Protein AF-0000000080770225 (afdb_homodimer)

Radius of gyration: 16.8 Å; Cα contacts (8 Å, |Δi|>4): 212; chains: 2; bounding box: 32×43×58 Å

Solvent-accessible surface area (backbone atoms only — not comparable to full-atom values): 9436 Å² total; per-residue (Å²): 128,84,80,73,72,69,80,71,50,54,44,45,30,29,9,49,31,45,47,52,52,34,52,76,68,71,45,51,62,57,58,46,13,57,65,39,72,47,51,43,68,56,47,53,36,34,45,67,42,72,46,79,50,30,36,61,57,48,38,35,47,21,58,53,71,70,48,62,54,27,53,31,46,31,66,68,70,63,30,73,58,56,56,58,72,76,98,128,84,79,72,71,70,78,72,50,55,44,46,31,29,9,50,32,46,48,51,52,36,53,74,69,72,45,52,63,57,57,46,12,56,65,39,72,48,50,44,68,57,46,52,36,34,45,67,43,72,46,77,51,31,38,60,57,49,39,35,48,20,58,52,70,69,49,60,54,28,53,30,47,31,65,68,69,64,31,72,59,56,53,59,70,74,98

Organism: Chromobacterium violaceum (strain ATCC 12472 / DSM 30191 / JCM 1249 / CCUG 213 / NBRC 12614 / NCIMB 9131 / NCTC 9757 / MK) (NCBI:txid243365)

pLDDT: mean 89.64, std 18.12, range [36.72, 98.94]

Foldseek 3Di:
DPPPVPDDDLQQLLLCLLVVLCVVLPHDLCQLQVQLVHDSVVNNCSNVSNDPDDPSSLVSSCVSSVHDSVLSRDNVNVVVVVVVVVD/DPPPVPDDDLQQLLLCLLVVLCVVLPHDLCQLQVQLVHDSVVNNCSNVSNDPDDPSSLVSSCVSSVHDSVLSRDNVNVVVVVVVVVD

Nearest PDB structures (foldseek):
  1y7y-assembly1_B  TM=9.765E-01  e=2.530E-05  Aeromonas hydrophila
  2b5a-assembly1_A  TM=9.198E-01  e=2.042E-05  [Bacillus] caldolyticus
  3vk0-assembly2_B  TM=8.953E-01  e=2.817E-05  Neisseria meningitidis MC58
  3f52-assembly1_A  TM=9.511E-01  e=2.278E-04  Corynebacterium glutamicum
  5woq-assembly2_C  TM=8.512E-01  e=1.406E-04  Mycolicibacterium smegmatis MC2 155

Secondary structure (DSSP, 8-state):
------PPPHHHHHHHHHHHHHHHTT--HHHHHHHHT--HHHHHHHHTT-S--BHHHHHHHHHHHT--HHHHT-TTTSTHHHHHHH-/------PPPHHHHHHHHHHHHHHHTT--HHHHHHHHT--HHHHHHHHTT-S--BHHHHHHHHHHHT--HHHHT-TTTSTHHHHHHH-

Sequence (174 aa):
MENTTKPLTARAVFARNLRIARRLHDVSQEALALQAGMSRTYVSEIERGERNVSIDNMGALADALGVALRDLVDPEMFGGLLDKANKMENTTKPLTARAVFARNLRIARRLHDVSQEALALQAGMSRTYVSEIERGERNVSIDNMGALADALGVALRDLVDPEMFGGLLDKANK

Structure (mmCIF, N/CA/C/O backbone):
data_AF-0000000080770225-model_v1
#
loop_
_entity.id
_entity.type
_entity.pdbx_description
1 polymer 'Probable transcriptional regulator'
#
loop_
_atom_site.group_PDB
_atom_site.id
_atom_site.type_symbol
_atom_site.label_atom_id
_atom_site.label_alt_id
_atom_site.label_comp_id
_atom_site.label_asym_id
_atom_site.label_entity_id
_atom_site.label_seq_id
_atom_site.pdbx_PDB_ins_code
_atom_site.Cartn_x
_atom_site.Cartn_y
_atom_site.Cartn_z
_atom_site.occupancy
_atom_site.B_iso_or_equiv
_atom_site.auth_seq_id
_atom_site.auth_comp_id
_atom_site.auth_asym_id
_atom_site.auth_atom_id
_atom_site.pdbx_PDB_model_num
ATOM 1 N N . MET A 1 1 ? 19.516 6.816 -27.297 1 36.72 1 MET A N 1
ATOM 2 C CA . MET A 1 1 ? 18.156 6.898 -26.781 1 36.72 1 MET A CA 1
ATOM 3 C C . MET A 1 1 ? 18.156 6.844 -25.25 1 36.72 1 MET A C 1
ATOM 5 O O . MET A 1 1 ? 18.766 5.949 -24.656 1 36.72 1 MET A O 1
ATOM 9 N N . GLU A 1 2 ? 18.312 7.871 -24.531 1 39.94 2 GLU A N 1
ATOM 10 C CA . GLU A 1 2 ? 18.453 8 -23.078 1 39.94 2 GLU A CA 1
ATOM 11 C C . GLU A 1 2 ? 17.469 7.094 -22.359 1 39.94 2 GLU A C 1
ATOM 13 O O . GLU A 1 2 ? 16.266 7.129 -22.625 1 39.94 2 GLU A O 1
ATOM 18 N N . ASN A 1 3 ? 17.562 5.895 -22.141 1 43.25 3 ASN A N 1
ATOM 19 C CA . ASN A 1 3 ? 16.781 4.887 -21.422 1 43.25 3 ASN A CA 1
ATOM 20 C C . ASN A 1 3 ? 16.188 5.449 -20.141 1 43.25 3 ASN A C 1
ATOM 22 O O . ASN A 1 3 ? 16.797 5.348 -19.078 1 43.25 3 ASN A O 1
ATOM 26 N N . THR A 1 4 ? 15.641 6.688 -20.047 1 52.09 4 THR A N 1
ATOM 27 C CA . THR A 1 4 ? 15 7.336 -18.906 1 52.09 4 THR A CA 1
ATOM 28 C C . THR A 1 4 ? 13.945 6.426 -18.281 1 52.09 4 THR A C 1
ATOM 30 O O . THR A 1 4 ? 12.82 6.344 -18.781 1 52.09 4 THR A O 1
ATOM 33 N N . THR A 1 5 ? 14.266 5.379 -17.922 1 58.06 5 THR A N 1
ATOM 34 C CA . THR A 1 5 ? 13.32 4.43 -17.344 1 58.06 5 THR A CA 1
ATOM 35 C C . THR A 1 5 ? 12.398 5.117 -16.344 1 58.06 5 THR A C 1
ATOM 37 O O . THR A 1 5 ? 12.867 5.73 -15.375 1 58.06 5 THR A O 1
ATOM 40 N N . LYS A 1 6 ? 11.336 5.668 -16.781 1 67.44 6 LYS A N 1
ATOM 41 C CA . LYS A 1 6 ? 10.328 6.262 -15.906 1 67.44 6 LYS A CA 1
ATOM 42 C C . LYS A 1 6 ? 10.102 5.406 -14.664 1 67.44 6 LYS A C 1
ATOM 44 O O . LYS A 1 6 ? 9.922 4.188 -14.766 1 67.44 6 LYS A O 1
ATOM 49 N N . PRO A 1 7 ? 10.328 6.082 -13.578 1 77.88 7 PRO A N 1
ATOM 50 C CA . PRO A 1 7 ? 10.133 5.301 -12.359 1 77.88 7 PRO A CA 1
ATOM 51 C C . PRO A 1 7 ? 8.781 4.582 -12.328 1 77.88 7 PRO A C 1
ATOM 53 O O . PRO A 1 7 ? 7.789 5.113 -12.828 1 77.88 7 PRO A O 1
ATOM 56 N N . LEU A 1 8 ? 8.812 3.447 -12.008 1 90.06 8 LEU A N 1
ATOM 57 C CA . LEU A 1 8 ? 7.586 2.664 -11.875 1 90.06 8 LEU A CA 1
ATOM 58 C C . LEU A 1 8 ? 6.637 3.307 -10.875 1 90.06 8 LEU A C 1
ATOM 60 O O . LEU A 1 8 ? 7.07 3.807 -9.828 1 90.06 8 LEU A O 1
ATOM 64 N N . THR A 1 9 ? 5.355 3.295 -11.25 1 96.81 9 THR A N 1
ATOM 65 C CA . THR A 1 9 ? 4.34 3.727 -10.297 1 96.81 9 THR A CA 1
ATOM 66 C C . THR A 1 9 ? 4.246 2.754 -9.125 1 96.81 9 THR A C 1
ATOM 68 O O . THR A 1 9 ? 4.746 1.631 -9.203 1 96.81 9 THR A O 1
ATOM 71 N N . ALA A 1 10 ? 3.643 3.178 -8.078 1 98.38 10 ALA A N 1
ATOM 72 C CA . ALA A 1 10 ? 3.426 2.309 -6.922 1 98.38 10 ALA A CA 1
ATOM 73 C C . ALA A 1 10 ? 2.66 1.051 -7.32 1 98.38 10 ALA A C 1
ATOM 75 O O . ALA A 1 10 ? 2.984 -0.05 -6.871 1 98.38 10 ALA A O 1
ATOM 76 N N . ARG A 1 11 ? 1.678 1.275 -8.164 1 98.56 11 ARG A N 1
ATOM 77 C CA . ARG A 1 11 ? 0.865 0.166 -8.656 1 98.56 11 ARG A CA 1
ATOM 78 C C . ARG A 1 11 ? 1.715 -0.836 -9.43 1 98.56 11 ARG A C 1
ATOM 80 O O . ARG A 1 11 ? 1.595 -2.047 -9.227 1 98.56 11 ARG A O 1
ATOM 87 N N . ALA A 1 12 ? 2.539 -0.371 -10.273 1 97.69 12 ALA A N 1
ATOM 88 C CA . ALA A 1 12 ? 3.41 -1.233 -11.062 1 97.69 12 ALA A CA 1
ATOM 89 C C . ALA A 1 12 ? 4.418 -1.958 -10.18 1 97.69 12 ALA A C 1
ATOM 91 O O . ALA A 1 12 ? 4.727 -3.131 -10.406 1 97.69 12 ALA A O 1
ATOM 92 N N . VAL A 1 13 ? 4.973 -1.257 -9.227 1 97.81 13 VAL A N 1
ATOM 93 C CA . VAL A 1 13 ? 5.922 -1.854 -8.289 1 97.81 13 VAL A CA 1
ATOM 94 C C . VAL A 1 13 ? 5.246 -2.988 -7.52 1 97.81 13 VAL A C 1
ATOM 96 O O . VAL A 1 13 ? 5.805 -4.082 -7.402 1 97.81 13 VAL A O 1
ATOM 99 N N . PHE A 1 14 ? 4.051 -2.764 -7.012 1 98.62 14 PHE A N 1
ATOM 100 C CA . PHE A 1 14 ? 3.336 -3.791 -6.266 1 98.62 14 PHE A CA 1
ATOM 101 C C . PHE A 1 14 ? 3.051 -5 -7.148 1 98.62 14 PHE A C 1
ATOM 103 O O . PHE A 1 14 ? 3.26 -6.145 -6.73 1 98.62 14 PHE A O 1
ATOM 110 N N . ALA A 1 15 ? 2.574 -4.734 -8.312 1 98.62 15 ALA A N 1
ATOM 111 C CA . ALA A 1 15 ? 2.262 -5.809 -9.258 1 98.62 15 ALA A CA 1
ATOM 112 C C . ALA A 1 15 ? 3.486 -6.676 -9.523 1 98.62 15 ALA A C 1
ATOM 114 O O . ALA A 1 15 ? 3.43 -7.902 -9.375 1 98.62 15 ALA A O 1
ATOM 115 N N . ARG A 1 16 ? 4.52 -6.043 -9.875 1 97.44 16 ARG A N 1
ATOM 116 C CA . ARG A 1 16 ? 5.766 -6.738 -10.18 1 97.44 16 ARG A CA 1
ATOM 117 C C . ARG A 1 16 ? 6.258 -7.531 -8.969 1 97.44 16 ARG A C 1
ATOM 119 O O . ARG A 1 16 ? 6.578 -8.719 -9.094 1 97.44 16 ARG A O 1
ATOM 126 N N . ASN A 1 17 ? 6.32 -6.883 -7.848 1 98.25 17 ASN A N 1
ATOM 127 C CA . ASN A 1 17 ? 6.879 -7.512 -6.652 1 98.25 17 ASN A CA 1
ATOM 128 C C . ASN A 1 17 ? 6 -8.656 -6.16 1 98.25 17 ASN A C 1
ATOM 130 O O . ASN A 1 17 ? 6.508 -9.664 -5.668 1 98.25 17 ASN A O 1
ATOM 134 N N . LEU A 1 18 ? 4.711 -8.469 -6.207 1 98.62 18 LEU A N 1
ATOM 135 C CA . LEU A 1 18 ? 3.809 -9.547 -5.824 1 98.62 18 LEU A CA 1
ATOM 136 C C . LEU A 1 18 ? 4.055 -10.789 -6.672 1 98.62 18 LEU A C 1
ATOM 138 O O . LEU A 1 18 ? 4.145 -11.898 -6.145 1 98.62 18 LEU A O 1
ATOM 142 N N . ARG A 1 19 ? 4.125 -10.562 -7.953 1 98.38 19 ARG A N 1
ATOM 143 C CA . ARG A 1 19 ? 4.375 -11.672 -8.867 1 98.38 19 ARG A CA 1
ATOM 144 C C . ARG A 1 19 ? 5.695 -12.367 -8.547 1 98.38 19 ARG A C 1
ATOM 146 O O . ARG A 1 19 ? 5.75 -13.594 -8.469 1 98.38 19 ARG A O 1
ATOM 153 N N . ILE A 1 20 ? 6.742 -11.602 -8.398 1 97.94 20 ILE A N 1
ATOM 154 C CA . ILE A 1 20 ? 8.062 -12.141 -8.117 1 97.94 20 ILE A CA 1
ATOM 155 C C . ILE A 1 20 ? 8.039 -12.898 -6.789 1 97.94 20 ILE A C 1
ATOM 157 O O . ILE A 1 20 ? 8.523 -14.031 -6.707 1 97.94 20 ILE A O 1
ATOM 161 N N . ALA A 1 21 ? 7.488 -12.297 -5.758 1 97.94 21 ALA A N 1
ATOM 162 C CA . ALA A 1 21 ? 7.41 -12.922 -4.438 1 97.94 21 ALA A CA 1
ATOM 163 C C . ALA A 1 21 ? 6.629 -14.227 -4.5 1 97.94 21 ALA A C 1
ATOM 165 O O . ALA A 1 21 ? 7.039 -15.234 -3.91 1 97.94 21 ALA A O 1
ATOM 166 N N . ARG A 1 22 ? 5.508 -14.133 -5.125 1 98.44 22 ARG A N 1
ATOM 167 C CA . ARG A 1 22 ? 4.691 -15.336 -5.258 1 98.44 22 ARG A CA 1
ATOM 168 C C . ARG A 1 22 ? 5.492 -16.469 -5.887 1 98.44 22 ARG A C 1
ATOM 170 O O . ARG A 1 22 ? 5.477 -17.594 -5.387 1 98.44 22 ARG A O 1
ATOM 177 N N . ARG A 1 23 ? 6.148 -16.188 -6.957 1 98 23 ARG A N 1
ATOM 178 C CA . ARG A 1 23 ? 6.934 -17.188 -7.672 1 98 23 ARG A CA 1
ATOM 179 C C . ARG A 1 23 ? 8.102 -17.688 -6.82 1 98 23 ARG A C 1
ATOM 181 O O . ARG A 1 23 ? 8.398 -18.875 -6.809 1 98 23 ARG A O 1
ATOM 188 N N . LEU A 1 24 ? 8.766 -16.812 -6.125 1 96.25 24 LEU A N 1
ATOM 189 C CA . LEU A 1 24 ? 9.883 -17.172 -5.262 1 96.25 24 LEU A CA 1
ATOM 190 C C . LEU A 1 24 ? 9.438 -18.156 -4.176 1 96.25 24 LEU A C 1
ATOM 192 O O . LEU A 1 24 ? 10.219 -19 -3.738 1 96.25 24 LEU A O 1
ATOM 196 N N . HIS A 1 25 ? 8.203 -18.047 -3.779 1 96.88 25 HIS A N 1
ATOM 197 C CA . HIS A 1 25 ? 7.672 -18.922 -2.729 1 96.88 25 HIS A CA 1
ATOM 198 C C . HIS A 1 25 ? 6.973 -20.141 -3.318 1 96.88 25 HIS A C 1
ATOM 200 O O . HIS A 1 25 ? 6.328 -20.891 -2.594 1 96.88 25 HIS A O 1
ATOM 206 N N . ASP A 1 26 ? 6.996 -20.234 -4.641 1 97.88 26 ASP A N 1
ATOM 207 C CA . ASP A 1 26 ? 6.441 -21.359 -5.371 1 97.88 26 ASP A CA 1
ATOM 208 C C . ASP A 1 26 ? 4.938 -21.484 -5.137 1 97.88 26 ASP A C 1
ATOM 210 O O . ASP A 1 26 ? 4.43 -22.578 -4.871 1 97.88 26 ASP A O 1
ATOM 214 N N . VAL A 1 27 ? 4.309 -20.422 -5.137 1 98.44 27 VAL A N 1
ATOM 215 C CA . VAL A 1 27 ? 2.861 -20.359 -4.961 1 98.44 27 VAL A CA 1
ATOM 216 C C . VAL A 1 27 ? 2.195 -20.031 -6.297 1 98.44 27 VAL A C 1
ATOM 218 O O . VAL A 1 27 ? 2.666 -19.156 -7.035 1 98.44 27 VAL A O 1
ATOM 221 N N . SER A 1 28 ? 1.165 -20.781 -6.652 1 98.75 28 SER A N 1
ATOM 222 C CA . SER A 1 28 ? 0.407 -20.469 -7.859 1 98.75 28 SER A CA 1
ATOM 223 C C . SER A 1 28 ? -0.526 -19.281 -7.629 1 98.75 28 SER A C 1
ATOM 225 O O . SER A 1 28 ? -0.802 -18.922 -6.484 1 98.75 28 SER A O 1
ATOM 227 N N . GLN A 1 29 ? -0.929 -18.672 -8.688 1 98.62 29 GLN A N 1
ATOM 228 C CA . GLN A 1 29 ? -1.929 -17.625 -8.57 1 98.62 29 GLN A CA 1
ATOM 229 C C . GLN A 1 29 ? -3.191 -18.141 -7.883 1 98.62 29 GLN A C 1
ATOM 231 O O . GLN A 1 29 ? -3.799 -17.422 -7.078 1 98.62 29 GLN A O 1
ATOM 236 N N . GLU A 1 30 ? -3.559 -19.375 -8.211 1 98.69 30 GLU A N 1
ATOM 237 C CA . GLU A 1 30 ? -4.746 -20 -7.637 1 98.69 30 GLU A CA 1
ATOM 238 C C . GLU A 1 30 ? -4.594 -20.188 -6.129 1 98.69 30 GLU A C 1
ATOM 240 O O . GLU A 1 30 ? -5.504 -19.859 -5.363 1 98.69 30 GLU A O 1
ATOM 245 N N . ALA A 1 31 ? -3.49 -20.734 -5.742 1 98.81 31 ALA A N 1
ATOM 246 C CA . ALA A 1 31 ? -3.236 -20.953 -4.32 1 98.81 31 ALA A CA 1
ATOM 247 C C . ALA A 1 31 ? -3.219 -19.641 -3.551 1 98.81 31 ALA A C 1
ATOM 249 O O . ALA A 1 31 ? -3.785 -19.547 -2.459 1 98.81 31 ALA A O 1
ATOM 250 N N . LEU A 1 32 ? -2.586 -18.625 -4.086 1 98.81 32 LEU A N 1
ATOM 251 C CA . LEU A 1 32 ? -2.547 -17.312 -3.451 1 98.81 32 LEU A CA 1
ATOM 252 C C . LEU A 1 32 ? -3.949 -16.734 -3.314 1 98.81 32 LEU A C 1
ATOM 254 O O . LEU A 1 32 ? -4.305 -16.188 -2.264 1 98.81 32 LEU A O 1
ATOM 258 N N . ALA A 1 33 ? -4.668 -16.797 -4.395 1 98.88 33 ALA A N 1
ATOM 259 C CA . ALA A 1 33 ? -6.035 -16.266 -4.414 1 98.88 33 ALA A CA 1
ATOM 260 C C . ALA A 1 33 ? -6.887 -16.922 -3.334 1 98.88 33 ALA A C 1
ATOM 262 O O . ALA A 1 33 ? -7.594 -16.234 -2.59 1 98.88 33 ALA A O 1
ATOM 263 N N . LEU A 1 34 ? -6.812 -18.188 -3.256 1 98.69 34 LEU A N 1
ATOM 264 C CA . LEU A 1 34 ? -7.566 -18.938 -2.262 1 98.69 34 LEU A CA 1
ATOM 265 C C . LEU A 1 34 ? -7.184 -18.516 -0.848 1 98.69 34 LEU A C 1
ATOM 267 O O . LEU A 1 34 ? -8.055 -18.234 -0.021 1 98.69 34 LEU A O 1
ATOM 271 N N . GLN A 1 35 ? -5.91 -18.453 -0.551 1 98.5 35 GLN A N 1
ATOM 272 C CA . GLN A 1 35 ? -5.426 -18.094 0.777 1 98.5 35 GLN A CA 1
ATOM 273 C C . GLN A 1 35 ? -5.797 -16.656 1.132 1 98.5 35 GLN A C 1
ATOM 275 O O . GLN A 1 35 ? -6.051 -16.344 2.297 1 98.5 35 GLN A O 1
ATOM 280 N N . ALA A 1 36 ? -5.859 -15.828 0.142 1 98.69 36 ALA A N 1
ATOM 281 C CA . ALA A 1 36 ? -6.152 -14.414 0.362 1 98.69 36 ALA A CA 1
ATOM 282 C C . ALA A 1 36 ? -7.656 -14.148 0.327 1 98.69 36 ALA A C 1
ATOM 284 O O . ALA A 1 36 ? -8.102 -13.031 0.571 1 98.69 36 ALA A O 1
ATOM 285 N N . GLY A 1 37 ? -8.43 -15.117 -0.015 1 98.62 37 GLY A N 1
ATOM 286 C CA . GLY A 1 37 ? -9.867 -14.945 -0.121 1 98.62 37 GLY A CA 1
ATOM 287 C C . GLY A 1 37 ? -10.289 -14.164 -1.352 1 98.62 37 GLY A C 1
ATOM 288 O O . GLY A 1 37 ? -11.203 -13.344 -1.289 1 98.62 37 GLY A O 1
ATOM 289 N N . MET A 1 38 ? -9.641 -14.383 -2.393 1 98.75 38 MET A N 1
ATOM 290 C CA . MET A 1 38 ? -9.883 -13.656 -3.639 1 98.75 38 MET A CA 1
ATOM 291 C C . MET A 1 38 ? -10.047 -14.625 -4.805 1 98.75 38 MET A C 1
ATOM 293 O O . MET A 1 38 ? -9.773 -15.82 -4.676 1 98.75 38 MET A O 1
ATOM 297 N N . SER A 1 39 ? -10.492 -14.078 -5.918 1 98.75 39 SER A N 1
ATOM 298 C CA . SER A 1 39 ? -10.523 -14.883 -7.137 1 98.75 39 SER A CA 1
ATOM 299 C C . SER A 1 39 ? -9.164 -14.891 -7.824 1 98.75 39 SER A C 1
ATOM 301 O O . SER A 1 39 ? -8.398 -13.93 -7.719 1 98.75 39 SER A O 1
ATOM 303 N N . ARG A 1 40 ? -8.906 -15.992 -8.508 1 98.56 40 ARG A N 1
ATOM 304 C CA . ARG A 1 40 ? -7.676 -16.094 -9.297 1 98.56 40 ARG A CA 1
ATOM 305 C C . ARG A 1 40 ? -7.613 -14.984 -10.352 1 98.56 40 ARG A C 1
ATOM 307 O O . ARG A 1 40 ? -6.547 -14.438 -10.617 1 98.56 40 ARG A O 1
ATOM 314 N N . THR A 1 41 ? -8.719 -14.695 -10.945 1 98.75 41 THR A N 1
ATOM 315 C CA . THR A 1 41 ? -8.789 -13.641 -11.945 1 98.75 41 THR A CA 1
ATOM 316 C C . THR A 1 41 ? -8.367 -12.297 -11.344 1 98.75 41 THR A C 1
ATOM 318 O O . THR A 1 41 ? -7.629 -11.539 -11.977 1 98.75 41 THR A O 1
ATOM 321 N N . TYR A 1 42 ? -8.812 -12 -10.195 1 98.69 42 TYR A N 1
ATOM 322 C CA . TYR A 1 42 ? -8.469 -10.758 -9.516 1 98.69 42 TYR A CA 1
ATOM 323 C C . TYR A 1 42 ? -6.977 -10.68 -9.234 1 98.69 42 TYR A C 1
ATOM 325 O O . TYR A 1 42 ? -6.34 -9.656 -9.492 1 98.69 42 TYR A O 1
ATOM 333 N N . VAL A 1 43 ? -6.41 -11.734 -8.727 1 98.88 43 VAL A N 1
ATOM 334 C CA . VAL A 1 43 ? -4.984 -11.781 -8.43 1 98.88 43 VAL A CA 1
ATOM 335 C C . VAL A 1 43 ? -4.18 -11.578 -9.711 1 98.88 43 VAL A C 1
ATOM 337 O O . VAL A 1 43 ? -3.197 -10.836 -9.719 1 98.88 43 VAL A O 1
ATOM 340 N N . SER A 1 44 ? -4.551 -12.234 -10.734 1 98.75 44 SER A N 1
ATOM 341 C CA . SER A 1 44 ? -3.887 -12.086 -12.023 1 98.75 44 SER A CA 1
ATOM 342 C C . SER A 1 44 ? -3.916 -10.633 -12.5 1 98.75 44 SER A C 1
ATOM 344 O O . SER A 1 44 ? -2.914 -10.117 -12.992 1 98.75 44 SER A O 1
ATOM 346 N N . GLU A 1 45 ? -5.047 -10.016 -12.375 1 98.88 45 GLU A N 1
ATOM 347 C CA . GLU A 1 45 ? -5.176 -8.617 -12.773 1 98.88 45 GLU A CA 1
ATOM 348 C C . GLU A 1 45 ? -4.297 -7.711 -11.914 1 98.88 45 GLU A C 1
ATOM 350 O O . GLU A 1 45 ? -3.729 -6.734 -12.406 1 98.88 45 GLU A O 1
ATOM 355 N N . ILE A 1 46 ? -4.203 -8.016 -10.656 1 98.81 46 ILE A N 1
ATOM 356 C CA . ILE A 1 46 ? -3.324 -7.266 -9.766 1 98.81 46 ILE A CA 1
ATOM 357 C C . ILE A 1 46 ? -1.876 -7.41 -10.219 1 98.81 46 ILE A C 1
ATOM 359 O O . ILE A 1 46 ? -1.152 -6.422 -10.344 1 98.81 46 ILE A O 1
ATOM 363 N N . GLU A 1 47 ? -1.453 -8.633 -10.555 1 98.69 47 GLU A N 1
ATOM 364 C CA . GLU A 1 47 ? -0.067 -8.914 -10.914 1 98.69 47 GLU A CA 1
ATOM 365 C C . GLU A 1 47 ? 0.288 -8.297 -12.266 1 98.69 47 GLU A C 1
ATOM 367 O O . GLU A 1 47 ? 1.465 -8.188 -12.617 1 98.69 47 GLU A O 1
ATOM 372 N N . ARG A 1 48 ? -0.736 -7.875 -12.969 1 98.12 48 ARG A N 1
ATOM 373 C CA . ARG A 1 48 ? -0.507 -7.219 -14.25 1 98.12 48 ARG A CA 1
ATOM 374 C C . ARG A 1 48 ? -0.619 -5.703 -14.117 1 98.12 48 ARG A C 1
ATOM 376 O O . ARG A 1 48 ? -0.529 -4.98 -15.109 1 98.12 48 ARG A O 1
ATOM 383 N N . GLY A 1 49 ? -0.862 -5.238 -13 1 98.31 49 GLY A N 1
ATOM 384 C CA . GLY A 1 49 ? -0.964 -3.807 -12.766 1 98.31 49 GLY A CA 1
ATOM 385 C C . GLY A 1 49 ? -2.27 -3.213 -13.266 1 98.31 49 GLY A C 1
ATOM 386 O O . GLY A 1 49 ? -2.375 -2 -13.445 1 98.31 49 GLY A O 1
ATOM 387 N N . GLU A 1 50 ? -3.242 -3.967 -13.406 1 98.5 50 GLU A N 1
ATOM 388 C CA . GLU A 1 50 ? -4.492 -3.521 -14.016 1 98.5 50 GLU A CA 1
ATOM 389 C C . GLU A 1 50 ? -5.5 -3.084 -12.961 1 98.5 50 GLU A C 1
ATOM 391 O O . GLU A 1 50 ? -6.496 -2.43 -13.273 1 98.5 50 GLU A O 1
ATOM 396 N N . ARG A 1 51 ? -5.281 -3.383 -11.719 1 98.5 51 ARG A N 1
ATOM 397 C CA . ARG A 1 51 ? -6.203 -3.049 -10.633 1 98.5 51 ARG A CA 1
ATOM 398 C C . ARG A 1 51 ? -5.617 -1.97 -9.734 1 98.5 51 ARG A C 1
ATOM 400 O O . ARG A 1 51 ? -4.43 -2.002 -9.406 1 98.5 51 ARG A O 1
ATOM 407 N N . ASN A 1 52 ? -6.422 -1.052 -9.445 1 98.75 52 ASN A N 1
ATOM 408 C CA . ASN A 1 52 ? -6.133 -0.133 -8.352 1 98.75 52 ASN A CA 1
ATOM 409 C C . ASN A 1 52 ? -6.457 -0.758 -6.996 1 98.75 52 ASN A C 1
ATOM 411 O O . ASN A 1 52 ? -7.484 -0.443 -6.395 1 98.75 52 ASN A O 1
ATOM 415 N N . VAL A 1 53 ? -5.539 -1.586 -6.504 1 98.88 53 VAL A N 1
ATOM 416 C CA . VAL A 1 53 ? -5.77 -2.471 -5.367 1 98.88 53 VAL A CA 1
ATOM 417 C C . VAL A 1 53 ? -5.777 -1.657 -4.074 1 98.88 53 VAL A C 1
ATOM 419 O O . VAL A 1 53 ? -5.016 -0.7 -3.93 1 98.88 53 VAL A O 1
ATOM 422 N N . SER A 1 54 ? -6.582 -2.031 -3.123 1 98.88 54 SER A N 1
ATOM 423 C CA . SER A 1 54 ? -6.715 -1.32 -1.854 1 98.88 54 SER A CA 1
ATOM 424 C C . SER A 1 54 ? -5.727 -1.85 -0.819 1 98.88 54 SER A C 1
ATOM 426 O O . SER A 1 54 ? -5.176 -2.939 -0.981 1 98.88 54 SER A O 1
ATOM 428 N N . ILE A 1 55 ? -5.594 -1.133 0.24 1 98.94 55 ILE A N 1
ATOM 429 C CA . ILE A 1 55 ? -4.641 -1.481 1.286 1 98.94 55 ILE A CA 1
ATOM 430 C C . ILE A 1 55 ? -5.098 -2.75 2.002 1 98.94 55 ILE A C 1
ATOM 432 O O . ILE A 1 55 ? -4.277 -3.568 2.418 1 98.94 55 ILE A O 1
ATOM 436 N N . ASP A 1 56 ? -6.371 -2.977 2.176 1 98.81 56 ASP A N 1
ATOM 437 C CA . ASP A 1 56 ? -6.848 -4.199 2.812 1 98.81 56 ASP A CA 1
ATOM 438 C C . ASP A 1 56 ? -6.496 -5.43 1.976 1 98.81 56 ASP A C 1
ATOM 440 O O . ASP A 1 56 ? -6.027 -6.434 2.51 1 98.81 56 ASP A O 1
ATOM 444 N N . ASN A 1 57 ? -6.711 -5.297 0.71 1 98.88 57 ASN A N 1
ATOM 445 C CA . ASN A 1 57 ? -6.383 -6.41 -0.175 1 98.88 57 ASN A CA 1
ATOM 446 C C . ASN A 1 57 ? -4.875 -6.633 -0.258 1 98.88 57 ASN A C 1
ATOM 448 O O . ASN A 1 57 ? -4.414 -7.777 -0.316 1 98.88 57 ASN A O 1
ATOM 452 N N . MET A 1 58 ? -4.16 -5.578 -0.281 1 98.94 58 MET A N 1
ATOM 453 C CA . MET A 1 58 ? -2.707 -5.719 -0.287 1 98.94 58 MET A CA 1
ATOM 454 C C . MET A 1 58 ? -2.227 -6.453 0.96 1 98.94 58 MET A C 1
ATOM 456 O O . MET A 1 58 ? -1.35 -7.316 0.88 1 98.94 58 MET A O 1
ATOM 460 N N . GLY A 1 59 ? -2.799 -6.066 2.088 1 98.81 59 GLY A N 1
ATOM 461 C CA . GLY A 1 59 ? -2.469 -6.754 3.328 1 98.81 59 GLY A CA 1
ATOM 462 C C . GLY A 1 59 ? -2.801 -8.234 3.297 1 98.81 59 GLY A C 1
ATOM 463 O O . GLY A 1 59 ? -2.004 -9.062 3.736 1 98.81 59 GLY A O 1
ATOM 464 N N . ALA A 1 60 ? -3.957 -8.516 2.791 1 98.81 60 ALA A N 1
ATOM 465 C CA . ALA A 1 60 ? -4.383 -9.914 2.707 1 98.81 60 ALA A CA 1
ATOM 466 C C . ALA A 1 60 ? -3.426 -10.727 1.838 1 98.81 60 ALA A C 1
ATOM 468 O O . ALA A 1 60 ? -3.082 -11.859 2.174 1 98.81 60 ALA A O 1
ATOM 469 N N . LEU A 1 61 ? -3.023 -10.148 0.746 1 98.88 61 LEU A N 1
ATOM 470 C CA . LEU A 1 61 ? -2.104 -10.828 -0.16 1 98.88 61 LEU A CA 1
ATOM 471 C C . LEU A 1 61 ? -0.747 -11.039 0.502 1 98.88 61 LEU A C 1
ATOM 473 O O . LEU A 1 61 ? -0.155 -12.117 0.383 1 98.88 61 LEU A O 1
ATOM 477 N N . ALA A 1 62 ? -0.276 -10.047 1.137 1 98.81 62 ALA A N 1
ATOM 478 C CA . ALA A 1 62 ? 0.998 -10.156 1.843 1 98.81 62 ALA A CA 1
ATOM 479 C C . ALA A 1 62 ? 0.94 -11.25 2.908 1 98.81 62 ALA A C 1
ATOM 481 O O . ALA A 1 62 ? 1.848 -12.078 3.006 1 98.81 62 ALA A O 1
ATOM 482 N N . ASP A 1 63 ? -0.12 -11.258 3.695 1 98.5 63 ASP A N 1
ATOM 483 C CA . ASP A 1 63 ? -0.309 -12.258 4.742 1 98.5 63 ASP A CA 1
ATOM 484 C C . ASP A 1 63 ? -0.369 -13.672 4.152 1 98.5 63 ASP A C 1
ATOM 486 O O . ASP A 1 63 ? 0.264 -14.594 4.668 1 98.5 63 ASP A O 1
ATOM 490 N N . ALA A 1 64 ? -1.136 -13.766 3.098 1 98.62 64 ALA A N 1
ATOM 491 C CA . ALA A 1 64 ? -1.306 -15.062 2.447 1 98.62 64 ALA A CA 1
ATOM 492 C C . ALA A 1 64 ? 0.033 -15.609 1.958 1 98.62 64 ALA A C 1
ATOM 494 O O . ALA A 1 64 ? 0.262 -16.812 1.985 1 98.62 64 ALA A O 1
ATOM 495 N N . LEU A 1 65 ? 0.911 -14.703 1.497 1 98.19 65 LEU A N 1
ATOM 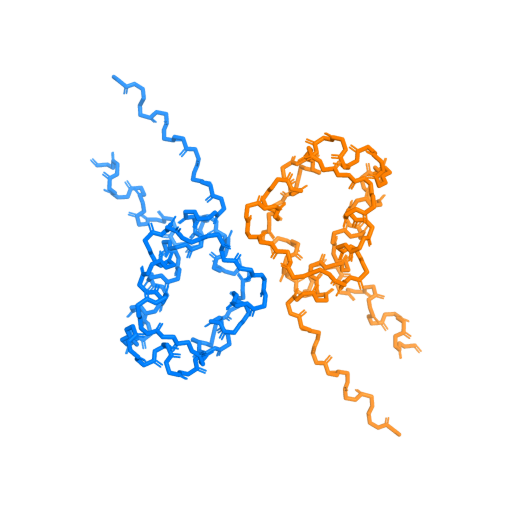496 C CA . LEU A 1 65 ? 2.195 -15.109 0.938 1 98.19 65 LEU A CA 1
ATOM 497 C C . LEU A 1 65 ? 3.26 -15.203 2.027 1 98.19 65 LEU A C 1
ATOM 499 O O . LEU A 1 65 ? 4.348 -15.734 1.797 1 98.19 65 LEU A O 1
ATOM 503 N N . GLY A 1 66 ? 3.006 -14.641 3.184 1 97.62 66 GLY A N 1
ATOM 504 C CA . GLY A 1 66 ? 3.947 -14.656 4.293 1 97.62 66 GLY A CA 1
ATOM 505 C C . GLY A 1 66 ? 5.086 -13.672 4.121 1 97.62 66 GLY A C 1
ATOM 506 O O . GLY A 1 66 ? 6.227 -13.953 4.504 1 97.62 66 GLY A O 1
ATOM 507 N N . VAL A 1 67 ? 4.828 -12.555 3.52 1 97.94 67 VAL A N 1
ATOM 508 C CA . VAL A 1 67 ? 5.844 -11.523 3.316 1 97.94 67 VAL A CA 1
ATOM 509 C C . VAL A 1 67 ? 5.375 -10.203 3.928 1 97.94 67 VAL A C 1
ATOM 511 O O . VAL A 1 67 ? 4.188 -10.031 4.215 1 97.94 67 VAL A O 1
ATOM 514 N N . ALA A 1 68 ? 6.336 -9.312 4.113 1 98.12 68 ALA A N 1
ATOM 515 C CA . ALA A 1 68 ? 6 -7.988 4.625 1 98.12 68 ALA A CA 1
ATOM 516 C C . ALA A 1 68 ? 5.434 -7.102 3.518 1 98.12 68 ALA A C 1
ATOM 518 O O . ALA A 1 68 ? 5.969 -7.066 2.406 1 98.12 68 ALA A O 1
ATOM 519 N N . LEU A 1 69 ? 4.359 -6.398 3.807 1 98.62 69 LEU A N 1
ATOM 520 C CA . LEU A 1 69 ? 3.756 -5.512 2.818 1 98.62 69 LEU A CA 1
ATOM 521 C C . LEU A 1 69 ? 4.762 -4.477 2.33 1 98.62 69 LEU A C 1
ATOM 523 O O . LEU A 1 69 ? 4.766 -4.113 1.151 1 98.62 69 LEU A O 1
ATOM 527 N N . ARG A 1 70 ? 5.609 -3.971 3.213 1 98.5 70 ARG A N 1
ATOM 528 C CA . ARG A 1 70 ? 6.59 -2.957 2.84 1 98.5 70 ARG A CA 1
ATOM 529 C C . ARG A 1 70 ? 7.5 -3.461 1.724 1 98.5 70 ARG A C 1
ATOM 531 O O . ARG A 1 70 ? 7.938 -2.682 0.875 1 98.5 70 ARG A O 1
ATOM 538 N N . ASP A 1 71 ? 7.793 -4.789 1.699 1 97.94 71 ASP A N 1
ATOM 539 C CA . ASP A 1 71 ? 8.633 -5.359 0.655 1 97.94 71 ASP A CA 1
ATOM 540 C C . ASP A 1 71 ? 7.93 -5.332 -0.698 1 97.94 71 ASP A C 1
ATOM 542 O O . ASP A 1 71 ? 8.57 -5.141 -1.734 1 97.94 71 ASP A O 1
ATOM 546 N N . LEU A 1 72 ? 6.629 -5.48 -0.71 1 98.62 72 LEU A N 1
ATOM 547 C CA . LEU A 1 72 ? 5.84 -5.562 -1.936 1 98.62 72 LEU A CA 1
ATOM 548 C C . LEU A 1 72 ? 5.695 -4.188 -2.58 1 98.62 72 LEU A C 1
ATOM 550 O O . LEU A 1 72 ? 5.445 -4.086 -3.783 1 98.62 72 LEU A O 1
ATOM 554 N N . VAL A 1 73 ? 5.945 -3.127 -1.782 1 98.44 73 VAL A N 1
ATOM 555 C CA . VAL A 1 73 ? 5.785 -1.801 -2.367 1 98.44 73 VAL A CA 1
ATOM 556 C C . VAL A 1 73 ? 7.145 -1.119 -2.488 1 98.44 73 VAL A C 1
ATOM 558 O O . VAL A 1 73 ? 7.227 0.072 -2.799 1 98.44 73 VAL A O 1
ATOM 561 N N . ASP A 1 74 ? 8.203 -1.814 -2.248 1 97.56 74 ASP A N 1
ATOM 562 C CA . ASP A 1 74 ? 9.57 -1.31 -2.371 1 97.56 74 ASP A CA 1
ATOM 563 C C . ASP A 1 74 ? 10.109 -1.527 -3.783 1 97.56 74 ASP A C 1
ATOM 565 O O . ASP A 1 74 ? 10.352 -2.666 -4.191 1 97.56 74 ASP A O 1
ATOM 569 N N . PRO A 1 75 ? 10.359 -0.428 -4.477 1 95.19 75 PRO A N 1
ATOM 570 C CA . PRO A 1 75 ? 10.836 -0.593 -5.852 1 95.19 75 PRO A CA 1
ATOM 571 C C . PRO A 1 75 ? 12.203 -1.276 -5.926 1 95.19 75 PRO A C 1
ATOM 573 O O . PRO A 1 75 ? 12.57 -1.823 -6.973 1 95.19 75 PRO A O 1
ATOM 576 N N . GLU A 1 76 ? 12.898 -1.312 -4.844 1 93.38 76 GLU A N 1
ATOM 577 C CA . GLU A 1 76 ? 14.266 -1.817 -4.871 1 93.38 76 GLU A CA 1
ATOM 578 C C . GLU A 1 76 ? 14.32 -3.273 -4.418 1 93.38 76 GLU A C 1
ATOM 580 O O . GLU A 1 76 ? 15.336 -3.949 -4.613 1 93.38 76 GLU A O 1
ATOM 585 N N . MET A 1 77 ? 13.273 -3.711 -3.771 1 90.38 77 MET A N 1
ATOM 586 C CA . MET A 1 77 ? 13.297 -5.02 -3.121 1 90.38 77 MET A CA 1
ATOM 587 C C . MET A 1 77 ? 13.539 -6.129 -4.141 1 90.38 77 MET A C 1
ATOM 589 O O . MET A 1 77 ? 14.344 -7.031 -3.898 1 90.38 77 MET A O 1
ATOM 593 N N . PHE A 1 78 ? 12.906 -5.992 -5.34 1 83.19 78 PHE A N 1
ATOM 594 C CA . PHE A 1 78 ? 13.047 -7.047 -6.336 1 83.19 78 PHE A CA 1
ATOM 595 C C . PHE A 1 78 ? 13.633 -6.496 -7.629 1 83.19 78 PHE A C 1
ATOM 597 O O . PHE A 1 78 ? 13.5 -7.109 -8.688 1 83.19 78 PHE A O 1
ATOM 604 N N . GLY A 1 79 ? 13.992 -5.176 -7.617 1 71.06 79 GLY A N 1
ATOM 605 C CA . GLY A 1 79 ? 14.461 -4.391 -8.75 1 71.06 79 GLY A CA 1
ATOM 606 C C . GLY A 1 79 ? 15.539 -5.086 -9.555 1 71.06 79 GLY A C 1
ATOM 607 O O . GLY A 1 79 ? 15.727 -4.801 -10.734 1 71.06 79 GLY A O 1
ATOM 608 N N . GLY A 1 80 ? 16.391 -5.59 -8.906 1 64.12 80 GLY A N 1
ATOM 609 C CA . GLY A 1 80 ? 17.438 -6.129 -9.758 1 64.12 80 GLY A CA 1
ATOM 610 C C . GLY A 1 80 ? 16.891 -6.832 -10.992 1 64.12 80 GLY A C 1
ATOM 611 O O . GLY A 1 80 ? 17.578 -6.895 -12.023 1 64.12 80 GLY A O 1
ATOM 612 N N . LEU A 1 81 ? 15.688 -7.195 -10.93 1 5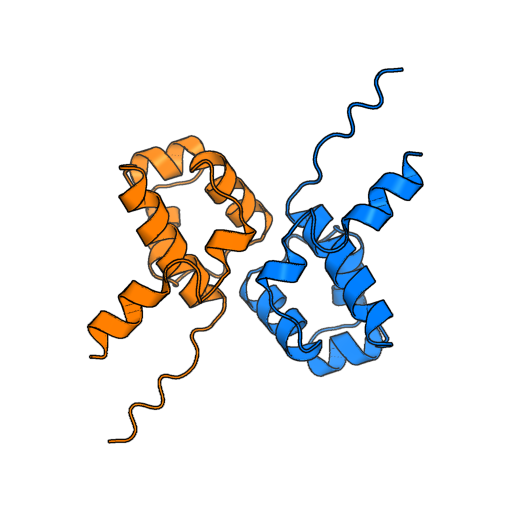7.84 81 LEU A N 1
ATOM 613 C CA . LEU A 1 81 ? 15.125 -7.969 -12.031 1 57.84 81 LEU A CA 1
ATOM 614 C C . LEU A 1 81 ? 14.719 -7.055 -13.18 1 57.84 81 LEU A C 1
ATOM 616 O O . LEU A 1 81 ? 14.75 -7.461 -14.344 1 57.84 81 LEU A O 1
ATOM 620 N N . LEU A 1 82 ? 14.312 -5.852 -12.867 1 56.41 82 LEU A N 1
ATOM 621 C CA . LEU A 1 82 ? 13.922 -4.906 -13.914 1 56.41 82 LEU A CA 1
ATOM 622 C C . LEU A 1 82 ? 15.148 -4.391 -14.664 1 56.41 82 LEU A C 1
ATOM 624 O O . LEU A 1 82 ? 15.062 -4.082 -15.852 1 56.41 82 LEU A O 1
ATOM 628 N N . ASP A 1 83 ? 16.109 -4.07 -13.922 1 52.06 83 ASP A N 1
ATOM 629 C CA . ASP A 1 83 ? 17.312 -3.646 -14.609 1 52.06 83 ASP A CA 1
ATOM 630 C C . ASP A 1 83 ? 17.75 -4.672 -15.656 1 52.06 83 ASP A C 1
ATOM 632 O O . ASP A 1 83 ? 18.281 -4.309 -16.703 1 52.06 83 ASP A O 1
ATOM 636 N N . LYS A 1 84 ? 17.5 -5.914 -15.328 1 48.44 84 LYS A N 1
ATOM 637 C CA . LYS A 1 84 ? 17.938 -6.879 -16.344 1 48.44 84 LYS A CA 1
ATOM 638 C C . LYS A 1 84 ? 17.109 -6.75 -17.609 1 48.44 84 LYS A C 1
ATOM 640 O O . LYS A 1 84 ? 17.562 -7.113 -18.703 1 48.44 84 LYS A O 1
ATOM 645 N N . ALA A 1 85 ? 15.969 -6.359 -17.578 1 44.62 85 ALA A N 1
ATOM 646 C CA . ALA A 1 85 ? 15.164 -6.25 -18.797 1 44.62 85 ALA A CA 1
ATOM 647 C C . ALA A 1 85 ? 15.547 -5.012 -19.609 1 44.62 85 ALA A C 1
ATOM 649 O O . ALA A 1 85 ? 15.312 -4.953 -20.812 1 44.62 85 ALA A O 1
ATOM 650 N N . ASN A 1 86 ? 16 -3.992 -19 1 42.34 86 ASN A N 1
ATOM 651 C CA . ASN A 1 86 ? 16.438 -2.811 -19.75 1 42.34 86 ASN A CA 1
ATOM 652 C C . ASN A 1 86 ? 17.875 -2.941 -20.219 1 42.34 86 ASN A C 1
ATOM 654 O O . ASN A 1 86 ? 18.391 -2.068 -20.922 1 42.34 86 ASN A O 1
ATOM 658 N N . LYS A 1 87 ? 18.469 -3.818 -19.5 1 39.31 87 LYS A N 1
ATOM 659 C CA . LYS A 1 87 ? 19.75 -4.062 -20.156 1 39.31 87 LYS A CA 1
ATOM 660 C C . LYS A 1 87 ? 19.594 -5.027 -21.328 1 39.31 87 LYS A C 1
ATOM 662 O O . LYS A 1 87 ? 20.266 -4.879 -22.344 1 39.31 87 LYS A O 1
ATOM 667 N N . MET B 1 1 ? -3.385 -8.359 32.812 1 36.97 1 MET B N 1
ATOM 668 C CA . MET B 1 1 ? -4.09 -8.219 31.531 1 36.97 1 MET B CA 1
ATOM 669 C C . MET B 1 1 ? -3.119 -8.297 30.359 1 36.97 1 MET B C 1
ATOM 671 O O . MET B 1 1 ? -2.117 -7.578 30.328 1 36.97 1 MET B O 1
ATOM 675 N N . GLU B 1 2 ? -2.711 -9.406 29.844 1 39.53 2 GLU B N 1
ATOM 676 C CA . GLU B 1 2 ? -1.72 -9.672 28.812 1 39.53 2 GLU B CA 1
ATOM 677 C C . GLU B 1 2 ? -1.825 -8.664 27.672 1 39.53 2 GLU B C 1
ATOM 679 O O . GLU B 1 2 ? -2.908 -8.453 27.125 1 39.53 2 GLU B O 1
ATOM 684 N N . ASN B 1 3 ? -1.391 -7.543 27.609 1 43.09 3 ASN B N 1
ATOM 685 C CA . ASN B 1 3 ? -1.314 -6.477 26.609 1 43.09 3 ASN B CA 1
ATOM 686 C C . ASN B 1 3 ? -1.087 -7.035 25.203 1 43.09 3 ASN B C 1
ATOM 688 O O . ASN B 1 3 ? 0.053 -7.125 24.75 1 43.09 3 ASN B O 1
ATOM 692 N N . THR B 1 4 ? -1.671 -8.164 24.719 1 51.94 4 THR B N 1
ATOM 693 C CA . THR B 1 4 ? -1.586 -8.781 23.406 1 51.94 4 THR B CA 1
ATOM 694 C C . THR B 1 4 ? -1.827 -7.746 22.312 1 51.94 4 THR B C 1
ATOM 696 O O . THR B 1 4 ? -2.975 -7.41 22 1 51.94 4 THR B O 1
ATOM 699 N N . THR B 1 5 ? -1.171 -6.809 22.266 1 57.62 5 THR B N 1
ATOM 700 C CA . THR B 1 5 ? -1.348 -5.746 21.281 1 57.62 5 THR B CA 1
ATOM 701 C C . THR B 1 5 ? -1.552 -6.324 19.891 1 57.62 5 THR B C 1
ATOM 703 O O . THR B 1 5 ? -0.708 -7.078 19.391 1 57.62 5 THR B O 1
ATOM 706 N N . LYS B 1 6 ? -2.723 -6.668 19.531 1 67.12 6 LYS B N 1
ATOM 707 C CA . LYS B 1 6 ? -3.055 -7.129 18.188 1 67.12 6 LYS B CA 1
ATOM 708 C C . LYS B 1 6 ? -2.311 -6.316 17.125 1 67.12 6 LYS B C 1
ATOM 710 O O . LYS B 1 6 ? -2.32 -5.086 17.172 1 67.12 6 LYS B O 1
ATOM 715 N N . PRO B 1 7 ? -1.569 -7.094 16.391 1 77.5 7 PRO B N 1
ATOM 716 C CA . PRO B 1 7 ? -0.832 -6.355 15.359 1 77.5 7 PRO B CA 1
ATOM 717 C C . PRO B 1 7 ? -1.727 -5.418 14.547 1 77.5 7 PRO B C 1
ATOM 719 O O . PRO B 1 7 ? -2.889 -5.742 14.289 1 77.5 7 PRO B O 1
ATOM 722 N N . LEU B 1 8 ? -1.319 -4.32 14.391 1 89.94 8 LEU B N 1
ATOM 723 C CA . LEU B 1 8 ? -2.039 -3.348 13.578 1 89.94 8 LEU B CA 1
ATOM 724 C C . LEU B 1 8 ? -2.246 -3.873 12.164 1 89.94 8 LEU B C 1
ATOM 726 O O . LEU B 1 8 ? -1.35 -4.496 11.594 1 89.94 8 LEU B O 1
ATOM 730 N N . THR B 1 9 ? -3.463 -3.625 11.664 1 96.75 9 THR B N 1
ATOM 731 C CA . THR B 1 9 ? -3.719 -3.932 10.266 1 96.75 9 THR B CA 1
ATOM 732 C C . THR B 1 9 ? -2.893 -3.029 9.352 1 96.75 9 THR B C 1
ATOM 734 O O . THR B 1 9 ? -2.367 -2.006 9.797 1 96.75 9 THR B O 1
ATOM 737 N N . ALA B 1 10 ? -2.762 -3.404 8.133 1 98.31 10 ALA B N 1
ATOM 738 C CA . ALA B 1 10 ? -2.057 -2.584 7.152 1 98.31 10 ALA B CA 1
ATOM 739 C C . ALA B 1 10 ? -2.672 -1.19 7.059 1 98.31 10 ALA B C 1
ATOM 741 O O . ALA B 1 10 ? -1.953 -0.191 6.98 1 98.31 10 ALA B O 1
ATOM 742 N N . ARG B 1 11 ? -3.992 -1.194 7.09 1 98.56 11 ARG B N 1
ATOM 743 C CA . ARG B 1 11 ? -4.727 0.066 7.027 1 98.56 11 ARG B CA 1
ATOM 744 C C . ARG B 1 11 ? -4.391 0.953 8.227 1 98.56 11 ARG B C 1
ATOM 746 O O . ARG B 1 11 ? -4.148 2.15 8.062 1 98.56 11 ARG B O 1
ATOM 753 N N . ALA B 1 12 ? -4.363 0.411 9.367 1 97.69 12 ALA B N 1
ATOM 754 C CA . ALA B 1 12 ? -4.051 1.157 10.586 1 97.69 12 ALA B CA 1
ATOM 755 C C . ALA B 1 12 ? -2.605 1.646 10.57 1 97.69 12 ALA B C 1
ATOM 757 O O . ALA B 1 12 ? -2.316 2.76 11.008 1 97.69 12 ALA B O 1
ATOM 758 N N . VAL B 1 13 ? -1.712 0.804 10.125 1 97.88 13 VAL B N 1
ATOM 759 C CA . VAL B 1 13 ? -0.304 1.176 10.031 1 97.88 13 VAL B CA 1
ATOM 760 C C . VAL B 1 13 ? -0.145 2.359 9.078 1 97.88 13 VAL B C 1
ATOM 762 O O . VAL B 1 13 ? 0.538 3.334 9.398 1 97.88 13 VAL B O 1
ATOM 765 N N . PHE B 1 14 ? -0.778 2.312 7.918 1 98.62 14 PHE B N 1
ATOM 766 C CA . PHE B 1 14 ? -0.684 3.4 6.953 1 98.62 14 PHE B CA 1
ATOM 767 C C . PHE B 1 14 ? -1.246 4.691 7.535 1 98.62 14 PHE B C 1
ATOM 769 O O . PHE B 1 14 ? -0.633 5.754 7.41 1 98.62 14 PHE B O 1
ATOM 776 N N . ALA B 1 15 ? -2.381 4.586 8.133 1 98.62 15 ALA B N 1
ATOM 777 C CA . ALA B 1 15 ? -3.023 5.754 8.734 1 98.62 15 ALA B CA 1
ATOM 778 C C . ALA B 1 15 ? -2.111 6.414 9.766 1 98.62 15 ALA B C 1
ATOM 780 O O . ALA B 1 15 ? -1.855 7.617 9.695 1 98.62 15 ALA B O 1
ATOM 781 N N . ARG B 1 16 ? -1.654 5.633 10.641 1 97.44 16 ARG B N 1
ATOM 782 C CA . ARG B 1 16 ? -0.777 6.121 11.703 1 97.44 16 ARG B CA 1
ATOM 783 C C . ARG B 1 16 ? 0.487 6.746 11.125 1 97.44 16 ARG B C 1
ATOM 785 O O . ARG B 1 16 ? 0.854 7.863 11.484 1 97.44 16 ARG B O 1
ATOM 792 N N . ASN B 1 17 ? 1.129 6.031 10.25 1 98.25 17 ASN B N 1
ATOM 793 C CA . ASN B 1 17 ? 2.406 6.48 9.711 1 98.25 17 ASN B CA 1
ATOM 794 C C . ASN B 1 17 ? 2.244 7.73 8.852 1 98.25 17 ASN B C 1
ATOM 796 O O . ASN B 1 17 ? 3.113 8.602 8.836 1 98.25 17 ASN B O 1
ATOM 800 N N . LEU B 1 18 ? 1.194 7.766 8.062 1 98.62 18 LEU B N 1
ATOM 801 C CA . LEU B 1 18 ? 0.932 8.961 7.27 1 98.62 18 LEU B CA 1
ATOM 802 C C . LEU B 1 18 ? 0.802 10.188 8.164 1 98.62 18 LEU B C 1
ATOM 804 O O . LEU B 1 18 ? 1.391 11.234 7.875 1 98.62 18 LEU B O 1
ATOM 808 N N . ARG B 1 19 ? 0.023 10.039 9.188 1 98.38 19 ARG B N 1
ATOM 809 C CA . ARG B 1 19 ? -0.172 11.133 10.125 1 98.38 19 ARG B CA 1
ATOM 810 C C . ARG B 1 19 ? 1.153 11.57 10.742 1 98.38 19 ARG B C 1
ATOM 812 O O . ARG B 1 19 ? 1.458 12.766 10.789 1 98.38 19 ARG B O 1
ATOM 819 N N . ILE B 1 20 ? 1.912 10.633 11.227 1 97.94 20 ILE B N 1
ATOM 820 C CA . ILE B 1 20 ? 3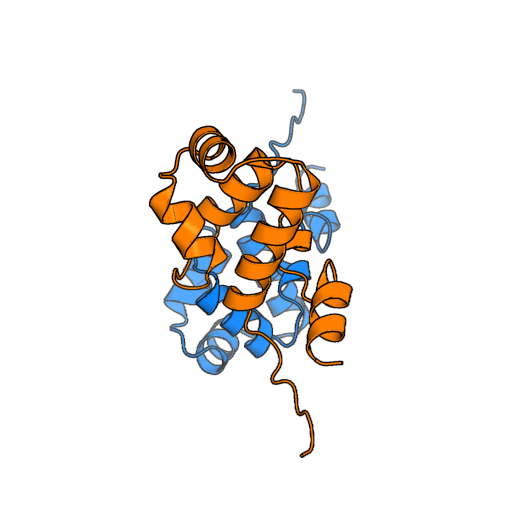.191 10.922 11.859 1 97.94 20 ILE B CA 1
ATOM 821 C C . ILE B 1 20 ? 4.129 11.586 10.859 1 97.94 20 ILE B C 1
ATOM 823 O O . ILE B 1 20 ? 4.738 12.617 11.164 1 97.94 20 ILE B O 1
ATOM 827 N N . ALA B 1 21 ? 4.254 11.023 9.68 1 97.94 21 ALA B N 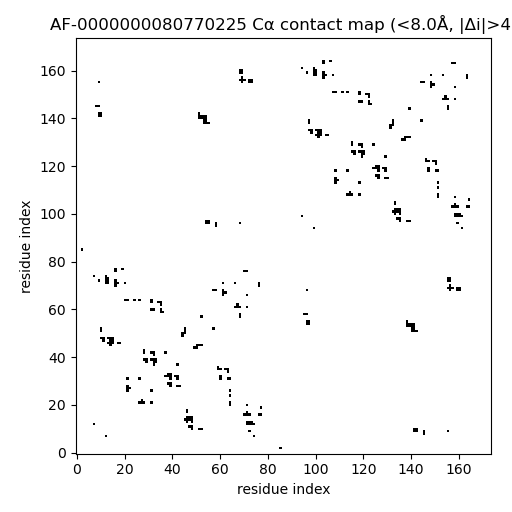1
ATOM 828 C CA . ALA B 1 21 ? 5.129 11.57 8.641 1 97.94 21 ALA B CA 1
ATOM 829 C C . ALA B 1 21 ? 4.719 13 8.281 1 97.94 21 ALA B C 1
ATOM 831 O O . ALA B 1 21 ? 5.57 13.875 8.141 1 97.94 21 ALA B O 1
ATOM 832 N N . ARG B 1 22 ? 3.449 13.133 8.062 1 98.44 22 ARG B N 1
ATOM 833 C CA . ARG B 1 22 ? 2.951 14.461 7.727 1 98.44 22 ARG B CA 1
ATOM 834 C C . ARG B 1 22 ? 3.357 15.477 8.789 1 98.44 22 ARG B C 1
ATOM 836 O O . ARG B 1 22 ? 3.854 16.562 8.461 1 98.44 22 ARG B O 1
ATOM 843 N N . ARG B 1 23 ? 3.15 15.156 10.008 1 98 23 ARG B N 1
ATOM 844 C CA . ARG B 1 23 ? 3.471 16.047 11.117 1 98 23 ARG B CA 1
ATOM 845 C C . ARG B 1 23 ? 4.973 16.281 11.211 1 98 23 ARG B C 1
ATOM 847 O O . ARG B 1 23 ? 5.418 17.406 11.469 1 98 23 ARG B O 1
ATOM 854 N N . LEU B 1 24 ? 5.758 15.281 11.039 1 96.25 24 LEU B N 1
ATOM 855 C CA . LEU B 1 24 ? 7.211 15.391 11.086 1 96.25 24 LEU B CA 1
ATOM 856 C C . LEU B 1 24 ? 7.719 16.359 10.031 1 96.25 24 LEU B C 1
ATOM 858 O O . LEU B 1 24 ? 8.734 17.031 10.227 1 96.25 24 LEU B O 1
ATOM 862 N N . HIS B 1 25 ? 7.023 16.438 8.938 1 96.81 25 HIS B N 1
ATOM 863 C CA . HIS B 1 25 ? 7.422 17.312 7.84 1 96.81 25 HIS B CA 1
ATOM 864 C C . HIS B 1 25 ? 6.73 18.672 7.938 1 96.81 25 HIS B C 1
ATOM 866 O O . HIS B 1 25 ? 6.828 19.484 7.023 1 96.81 25 HIS B O 1
ATOM 872 N N . ASP B 1 26 ? 5.938 18.844 8.992 1 97.88 26 ASP B N 1
ATOM 873 C CA . ASP B 1 26 ? 5.25 20.094 9.281 1 97.88 26 ASP B CA 1
ATOM 874 C C . ASP B 1 26 ? 4.277 20.453 8.164 1 97.88 26 ASP B C 1
ATOM 876 O O . ASP B 1 26 ? 4.25 21.609 7.707 1 97.88 26 ASP B O 1
ATOM 880 N N . VAL B 1 27 ? 3.602 19.531 7.711 1 98.44 27 VAL B N 1
ATOM 881 C CA . VAL B 1 27 ? 2.602 19.703 6.664 1 98.44 27 VAL B CA 1
ATOM 882 C C . VAL B 1 27 ? 1.201 19.578 7.262 1 98.44 27 VAL B C 1
ATOM 884 O O . VAL B 1 27 ? 0.944 18.688 8.078 1 98.44 27 VAL B O 1
ATOM 887 N N . SER B 1 28 ? 0.331 20.516 6.949 1 98.69 28 SER B N 1
ATOM 888 C CA . SER B 1 28 ? -1.056 20.406 7.391 1 98.69 28 SER B CA 1
ATOM 889 C C . SER B 1 28 ? -1.825 19.391 6.555 1 98.69 28 SER B C 1
ATOM 891 O O . SER B 1 28 ? -1.376 19 5.477 1 98.69 28 SER B O 1
ATOM 893 N N . GLN B 1 29 ? -2.895 18.922 7.09 1 98.62 29 GLN B N 1
ATOM 894 C CA . GLN B 1 29 ? -3.764 18.047 6.309 1 98.62 29 GLN B CA 1
ATOM 895 C C . GLN B 1 29 ? -4.203 18.734 5.012 1 98.62 29 GLN B C 1
ATOM 897 O O . GLN B 1 29 ? -4.281 18.094 3.965 1 98.62 29 GLN B O 1
ATOM 902 N N . GLU B 1 30 ? -4.477 20.016 5.105 1 98.69 30 GLU B N 1
ATOM 903 C CA . GLU B 1 30 ? -4.91 20.797 3.951 1 98.69 30 GLU B CA 1
ATOM 904 C C . GLU B 1 30 ? -3.818 20.875 2.887 1 98.69 30 GLU B C 1
ATOM 906 O O . GLU B 1 30 ? -4.086 20.656 1.702 1 98.69 30 GLU B O 1
ATOM 911 N N . ALA B 1 31 ? -2.633 21.188 3.314 1 98.81 31 ALA B N 1
ATOM 912 C CA . ALA B 1 31 ? -1.51 21.281 2.385 1 98.81 31 ALA B CA 1
ATOM 913 C C . ALA B 1 31 ? -1.241 19.938 1.716 1 98.81 31 ALA B C 1
ATOM 915 O O . ALA B 1 31 ? -1.008 19.875 0.507 1 98.81 31 ALA B O 1
ATOM 916 N N . LEU B 1 32 ? -1.276 18.875 2.459 1 98.81 32 LEU B N 1
ATOM 917 C CA . LEU B 1 32 ? -1.074 17.531 1.912 1 98.81 32 LEU B CA 1
ATOM 918 C C . LEU B 1 32 ? -2.156 17.188 0.892 1 98.81 32 LEU B C 1
ATOM 920 O O . LEU B 1 32 ? -1.859 16.656 -0.179 1 98.81 32 LEU B O 1
ATOM 924 N N . ALA B 1 33 ? -3.369 17.438 1.288 1 98.88 33 ALA B N 1
ATOM 925 C CA . ALA B 1 33 ? -4.508 17.156 0.417 1 98.88 33 ALA B CA 1
ATOM 926 C C . ALA B 1 33 ? -4.367 17.891 -0.918 1 98.88 33 ALA B C 1
ATOM 928 O O . ALA B 1 33 ? -4.559 17.281 -1.979 1 98.88 33 ALA B O 1
ATOM 929 N N . LEU B 1 34 ? -4.039 19.109 -0.846 1 98.69 34 LEU B N 1
ATOM 930 C CA . LEU B 1 34 ? -3.861 19.906 -2.047 1 98.69 34 LEU B CA 1
ATOM 931 C C . LEU B 1 34 ? -2.758 19.344 -2.93 1 98.69 34 LEU B C 1
ATOM 933 O O . LEU B 1 34 ? -2.947 19.172 -4.137 1 98.69 34 LEU B O 1
ATOM 937 N N . GLN B 1 35 ? -1.616 19.047 -2.367 1 98.5 35 GLN B N 1
ATOM 938 C CA . GLN B 1 35 ? -0.474 18.531 -3.115 1 98.5 35 GLN B CA 1
ATOM 939 C C . GLN B 1 35 ? -0.778 17.156 -3.711 1 98.5 35 GLN B C 1
ATOM 941 O O . GLN B 1 35 ? -0.296 16.828 -4.797 1 98.5 35 GLN B O 1
ATOM 946 N N . ALA B 1 36 ? -1.592 16.422 -3.029 1 98.69 36 ALA B N 1
ATOM 947 C CA . ALA B 1 36 ? -1.918 15.062 -3.469 1 98.69 36 ALA B CA 1
ATOM 948 C C . ALA B 1 36 ? -3.129 15.062 -4.398 1 98.69 36 ALA B C 1
ATOM 950 O O . ALA B 1 36 ? -3.502 14.023 -4.945 1 98.69 36 ALA B O 1
ATOM 951 N N . GLY B 1 37 ? -3.766 16.156 -4.566 1 98.62 37 GLY B N 1
ATOM 952 C CA . GLY B 1 37 ? -4.957 16.25 -5.395 1 98.62 37 GLY B CA 1
ATOM 953 C C . GLY B 1 37 ? -6.18 15.625 -4.75 1 98.62 37 GLY B C 1
ATOM 954 O O . GLY B 1 37 ? -6.984 14.977 -5.422 1 98.62 37 GLY B O 1
ATOM 955 N N . MET B 1 38 ? -6.297 15.797 -3.512 1 98.75 38 MET B N 1
ATOM 956 C CA . MET B 1 38 ? -7.383 15.195 -2.738 1 98.75 38 MET B CA 1
ATOM 957 C C . MET B 1 38 ? -8.078 16.25 -1.877 1 98.75 38 MET B C 1
ATOM 959 O O . MET B 1 38 ? -7.574 17.359 -1.724 1 98.75 38 MET B O 1
ATOM 963 N N . SER B 1 39 ? -9.203 15.867 -1.338 1 98.75 39 SER B N 1
ATOM 964 C CA . SER B 1 39 ? -9.852 16.734 -0.36 1 98.75 39 SER B CA 1
ATOM 965 C C . SER B 1 39 ? -9.242 16.547 1.028 1 98.75 39 SER B C 1
ATOM 967 O O . SER B 1 39 ? -8.766 15.469 1.365 1 98.75 39 SER B O 1
ATOM 969 N N . ARG B 1 40 ? -9.297 17.625 1.799 1 98.56 40 ARG B N 1
ATOM 970 C CA . ARG B 1 40 ? -8.844 17.562 3.184 1 98.56 40 ARG B CA 1
ATOM 971 C C . ARG B 1 40 ? -9.641 16.531 3.971 1 98.56 40 ARG B C 1
ATOM 973 O O . ARG B 1 40 ? -9.094 15.812 4.809 1 98.56 40 ARG B O 1
ATOM 980 N N . THR B 1 41 ? -10.898 16.469 3.732 1 98.75 41 THR B N 1
ATOM 981 C CA . THR B 1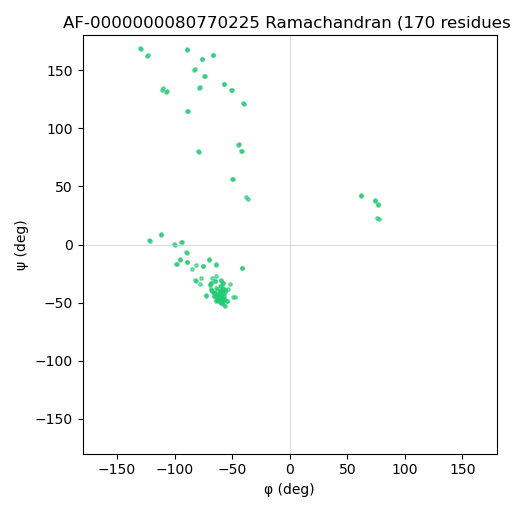 41 ? -11.758 15.5 4.402 1 98.75 41 THR B CA 1
ATOM 982 C C . THR B 1 41 ? -11.297 14.078 4.117 1 98.75 41 THR B C 1
ATOM 984 O O . THR B 1 41 ? -11.258 13.234 5.02 1 98.75 41 THR B O 1
ATOM 987 N N . TYR B 1 42 ? -10.969 13.797 2.928 1 98.69 42 TYR B N 1
ATOM 988 C CA . TYR B 1 42 ? -10.5 12.469 2.531 1 98.69 42 TYR B CA 1
ATOM 989 C C . TYR B 1 42 ? -9.203 12.117 3.246 1 98.69 42 TYR B C 1
ATOM 991 O O . TYR B 1 42 ? -9.055 11.016 3.779 1 98.69 42 TYR B O 1
ATOM 999 N N . VAL B 1 43 ? -8.266 13.023 3.266 1 98.88 43 VAL B N 1
ATOM 1000 C CA . VAL B 1 43 ? -6.984 12.812 3.932 1 98.88 43 VAL B CA 1
ATOM 1001 C C . VAL B 1 43 ? -7.211 12.547 5.418 1 98.88 43 VAL B C 1
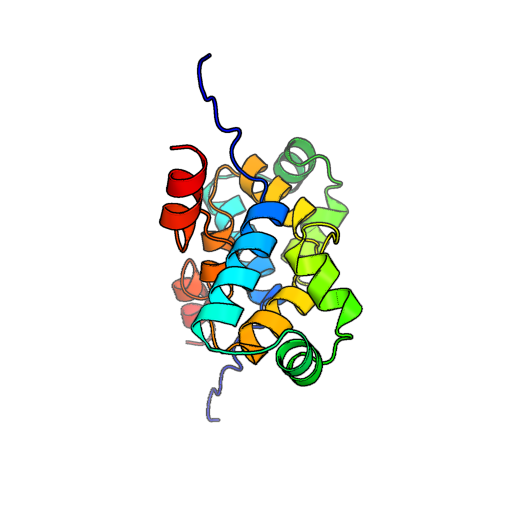ATOM 1003 O O . VAL B 1 43 ? -6.602 11.648 5.996 1 98.88 43 VAL B O 1
ATOM 1006 N N . SER B 1 44 ? -8.031 13.32 6.02 1 98.75 44 SER B N 1
ATOM 1007 C CA . SER B 1 44 ? -8.352 13.133 7.43 1 98.75 44 SER B CA 1
ATOM 1008 C C . SER B 1 44 ? -8.922 11.742 7.691 1 98.75 44 SER B C 1
ATOM 1010 O O . SER B 1 44 ? -8.562 11.094 8.672 1 98.75 44 SER B O 1
ATOM 1012 N N . GLU B 1 45 ? -9.82 11.32 6.848 1 98.81 45 GLU B N 1
ATOM 1013 C CA . GLU B 1 45 ? -10.406 9.992 6.988 1 98.81 45 GLU B CA 1
ATOM 1014 C C . GLU B 1 45 ? -9.352 8.898 6.82 1 98.81 45 GLU B C 1
ATOM 1016 O O . GLU B 1 45 ? -9.406 7.871 7.5 1 98.81 45 GLU B O 1
ATOM 1021 N N . ILE B 1 46 ? -8.445 9.102 5.918 1 98.81 46 ILE B N 1
ATOM 1022 C CA . ILE B 1 46 ? -7.348 8.156 5.73 1 98.81 46 ILE B CA 1
ATOM 1023 C C . ILE B 1 46 ? -6.512 8.078 7.004 1 98.81 46 ILE B C 1
ATOM 1025 O O . ILE B 1 46 ? -6.207 6.988 7.488 1 98.81 46 ILE B O 1
ATOM 1029 N N . GLU B 1 47 ? -6.188 9.234 7.602 1 98.69 47 GLU B N 1
ATOM 1030 C CA . GLU B 1 47 ? -5.312 9.289 8.766 1 98.69 47 GLU B CA 1
ATOM 1031 C C . GLU B 1 47 ? -5.996 8.703 10 1 98.69 47 GLU B C 1
ATOM 1033 O O . GLU B 1 47 ? -5.336 8.414 11 1 98.69 47 GLU B O 1
ATOM 1038 N N . ARG B 1 48 ? -7.285 8.523 9.891 1 98.06 48 ARG B N 1
ATOM 1039 C CA . ARG B 1 48 ? -8.031 7.91 10.992 1 98.06 48 ARG B CA 1
ATOM 1040 C C . ARG B 1 48 ? -8.281 6.43 10.719 1 98.06 48 ARG B C 1
ATOM 1042 O O . ARG B 1 48 ? -8.977 5.766 11.492 1 98.06 48 ARG B O 1
ATOM 1049 N N . GLY B 1 49 ? -7.852 5.953 9.664 1 98.31 49 GLY B N 1
ATOM 1050 C CA . GLY B 1 49 ? -8.023 4.547 9.336 1 98.31 49 GLY B CA 1
ATOM 1051 C C . GLY B 1 49 ? -9.43 4.219 8.859 1 98.31 49 GLY B C 1
ATOM 1052 O O . GLY B 1 49 ? -9.836 3.055 8.867 1 98.31 49 GLY B O 1
ATOM 1053 N N . GLU B 1 50 ? -10.133 5.133 8.398 1 98.44 50 GLU B N 1
ATOM 1054 C CA . GLU B 1 50 ? -11.539 4.945 8.062 1 98.44 50 GLU B CA 1
ATOM 1055 C C . GLU B 1 50 ? -11.711 4.625 6.578 1 98.44 50 GLU B C 1
ATOM 1057 O O . GLU B 1 50 ? -12.781 4.168 6.156 1 98.44 50 GLU B O 1
ATOM 1062 N N . ARG B 1 51 ? -10.711 4.801 5.781 1 98.44 51 ARG B N 1
ATOM 1063 C CA . ARG B 1 51 ? -10.789 4.57 4.34 1 98.44 51 ARG B CA 1
ATOM 1064 C C . ARG B 1 51 ? -9.961 3.355 3.936 1 98.44 51 ARG B C 1
ATOM 1066 O O . ARG B 1 51 ? -8.852 3.164 4.43 1 98.44 51 ARG B O 1
ATOM 1073 N N . ASN B 1 52 ? -10.555 2.555 3.158 1 98.75 52 ASN B N 1
ATOM 1074 C CA . ASN B 1 52 ? -9.805 1.538 2.428 1 98.75 52 ASN B CA 1
ATOM 1075 C C . ASN B 1 52 ? -9.102 2.127 1.211 1 98.75 52 ASN B C 1
ATOM 1077 O O . ASN B 1 52 ? -9.555 1.953 0.079 1 98.75 52 ASN B O 1
ATOM 1081 N N . VAL B 1 53 ? -7.949 2.775 1.455 1 98.88 53 VAL B N 1
ATOM 1082 C CA . VAL B 1 53 ? -7.266 3.615 0.478 1 98.88 53 VAL B CA 1
ATOM 1083 C C . VAL B 1 53 ? -6.598 2.738 -0.58 1 98.88 53 VAL B C 1
ATOM 1085 O O . VAL B 1 53 ? -6.094 1.657 -0.271 1 98.88 53 VAL B O 1
ATOM 1088 N N . SER B 1 54 ? -6.555 3.18 -1.8 1 98.88 54 SER B N 1
ATOM 1089 C CA . SER B 1 54 ? -5.98 2.426 -2.91 1 98.88 54 SER B CA 1
ATOM 1090 C C . SER B 1 54 ? -4.492 2.713 -3.062 1 98.88 54 SER B C 1
ATOM 1092 O O . SER B 1 54 ? -3.986 3.699 -2.523 1 98.88 54 SER B O 1
ATOM 1094 N N . ILE B 1 55 ? -3.844 1.921 -3.852 1 98.94 55 ILE B N 1
ATOM 1095 C CA . ILE B 1 55 ? -2.402 2.037 -4.039 1 98.94 55 ILE B CA 1
ATOM 1096 C C . ILE B 1 55 ? -2.084 3.318 -4.809 1 98.94 55 ILE B C 1
ATOM 1098 O O . ILE B 1 55 ? -1.057 3.957 -4.562 1 98.94 55 ILE B O 1
ATOM 1102 N N . ASP B 1 56 ? -2.906 3.752 -5.727 1 98.81 56 ASP B N 1
ATOM 1103 C CA . ASP B 1 56 ? -2.66 5 -6.441 1 98.81 56 ASP B CA 1
ATOM 1104 C C . ASP B 1 56 ? -2.705 6.195 -5.496 1 98.81 56 ASP B C 1
ATOM 1106 O O . ASP B 1 56 ? -1.842 7.074 -5.555 1 98.81 56 ASP B O 1
ATOM 1110 N N . ASN B 1 57 ? -3.678 6.188 -4.652 1 98.88 57 ASN B N 1
ATOM 1111 C CA . ASN B 1 57 ? -3.791 7.277 -3.689 1 98.88 57 ASN B CA 1
ATOM 1112 C C . ASN B 1 57 ? -2.66 7.242 -2.666 1 98.88 57 ASN B C 1
ATOM 1114 O O . ASN B 1 57 ? -2.15 8.289 -2.262 1 98.88 57 ASN B O 1
ATOM 1118 N N . MET B 1 58 ? -2.314 6.074 -2.273 1 98.94 58 MET B N 1
ATOM 1119 C CA . MET B 1 58 ? -1.188 5.961 -1.351 1 98.94 58 MET B CA 1
ATOM 1120 C C . MET B 1 58 ? 0.085 6.527 -1.974 1 98.94 58 MET B C 1
ATOM 1122 O O . MET B 1 58 ? 0.848 7.23 -1.309 1 98.94 58 MET B O 1
ATOM 1126 N N . GLY B 1 59 ? 0.285 6.18 -3.232 1 98.81 59 GLY B N 1
ATOM 1127 C CA . GLY B 1 59 ? 1.43 6.723 -3.947 1 98.81 59 GLY B CA 1
ATOM 1128 C C . GLY B 1 59 ? 1.413 8.234 -4.039 1 98.81 59 GLY B C 1
ATOM 1129 O O . GLY B 1 59 ? 2.439 8.891 -3.832 1 98.81 59 GLY B O 1
ATOM 1130 N N . ALA B 1 60 ? 0.268 8.758 -4.348 1 98.81 60 ALA B N 1
ATOM 1131 C CA . ALA B 1 60 ? 0.134 10.203 -4.461 1 98.81 60 ALA B CA 1
ATOM 1132 C C . ALA B 1 60 ? 0.455 10.891 -3.137 1 98.81 60 ALA B C 1
ATOM 1134 O O . ALA B 1 60 ? 1.126 11.922 -3.113 1 98.81 60 ALA B O 1
ATOM 1135 N N . LEU B 1 61 ? -0.022 10.32 -2.068 1 98.88 61 LEU B N 1
ATOM 1136 C CA . LEU B 1 61 ? 0.226 10.883 -0.747 1 98.88 61 LEU B CA 1
ATOM 1137 C C . LEU B 1 61 ? 1.709 10.82 -0.397 1 98.88 61 LEU B C 1
ATOM 1139 O O . LEU B 1 61 ? 2.27 11.781 0.133 1 98.88 61 LEU B O 1
ATOM 1143 N N . ALA B 1 62 ? 2.285 9.727 -0.673 1 98.81 62 ALA B N 1
ATOM 1144 C CA . ALA B 1 62 ? 3.715 9.57 -0.417 1 98.81 62 ALA B CA 1
ATOM 1145 C C . ALA B 1 62 ? 4.527 10.594 -1.212 1 98.81 62 ALA B C 1
ATOM 1147 O O . ALA B 1 62 ? 5.418 11.242 -0.667 1 98.81 62 ALA B O 1
ATOM 1148 N N . ASP B 1 63 ? 4.223 10.734 -2.482 1 98.5 63 ASP B N 1
ATOM 1149 C CA . ASP B 1 63 ? 4.902 11.688 -3.352 1 98.5 63 ASP B CA 1
ATOM 1150 C C . ASP B 1 63 ? 4.727 13.117 -2.842 1 98.5 63 ASP B C 1
ATOM 1152 O O . ASP B 1 63 ? 5.691 13.883 -2.791 1 98.5 63 ASP B O 1
ATOM 1156 N N . ALA B 1 64 ? 3.514 13.406 -2.49 1 98.62 64 ALA B N 1
ATOM 1157 C CA . ALA B 1 64 ? 3.199 14.75 -2.01 1 98.62 64 ALA B CA 1
ATOM 1158 C C . ALA B 1 64 ? 4.004 15.086 -0.758 1 98.62 64 ALA B C 1
ATOM 1160 O O . ALA B 1 64 ? 4.402 16.234 -0.56 1 98.62 64 ALA B O 1
ATOM 1161 N N . LEU B 1 65 ? 4.23 14.07 0.086 1 98.19 65 LEU B N 1
ATOM 1162 C CA . LEU B 1 65 ? 4.926 14.281 1.35 1 98.19 65 LEU B CA 1
ATOM 1163 C C . LEU B 1 65 ? 6.434 14.117 1.175 1 98.19 65 LEU B C 1
ATOM 1165 O O . LEU B 1 65 ? 7.207 14.477 2.066 1 98.19 65 LEU B O 1
ATOM 1169 N N . GLY B 1 66 ? 6.855 13.547 0.087 1 97.62 66 GLY B N 1
ATOM 1170 C CA . GLY B 1 66 ? 8.273 13.336 -0.182 1 97.62 66 GLY B CA 1
ATOM 1171 C C . GLY B 1 66 ? 8.859 12.18 0.606 1 97.62 66 GLY B C 1
ATOM 1172 O O . GLY B 1 66 ? 10.008 12.242 1.043 1 97.62 66 GLY B O 1
ATOM 1173 N N . VAL B 1 67 ? 8.094 11.156 0.833 1 98 67 VAL B N 1
ATOM 1174 C CA . VAL B 1 67 ? 8.562 9.977 1.563 1 98 67 VAL B CA 1
ATOM 1175 C C . VAL B 1 67 ? 8.359 8.727 0.715 1 98 67 VAL B C 1
ATOM 1177 O O . VAL B 1 67 ? 7.602 8.742 -0.258 1 98 67 VAL B O 1
ATOM 1180 N N . ALA B 1 68 ? 9.062 7.684 1.114 1 98.12 68 ALA B N 1
ATOM 1181 C CA . ALA B 1 68 ? 8.898 6.406 0.427 1 98.12 68 ALA B CA 1
ATOM 1182 C C . ALA B 1 68 ? 7.621 5.703 0.878 1 98.12 68 ALA B C 1
ATOM 1184 O O . ALA B 1 68 ? 7.328 5.645 2.074 1 98.12 68 ALA B O 1
ATOM 1185 N N . LEU B 1 69 ? 6.859 5.168 -0.072 1 98.62 69 LEU B N 1
ATOM 1186 C CA . LEU B 1 69 ? 5.629 4.461 0.263 1 98.62 69 LEU B CA 1
ATOM 1187 C C . LEU B 1 69 ? 5.91 3.301 1.213 1 98.62 69 LEU B C 1
ATOM 1189 O O . LEU B 1 69 ? 5.109 3.018 2.105 1 98.62 69 LEU B O 1
ATOM 1193 N N . ARG B 1 70 ? 7.016 2.615 1.031 1 98.5 70 ARG B N 1
ATOM 1194 C CA . ARG B 1 70 ? 7.352 1.476 1.877 1 98.5 70 ARG B CA 1
ATOM 1195 C C . ARG B 1 70 ? 7.43 1.885 3.344 1 98.5 70 ARG B C 1
ATOM 1197 O O . ARG B 1 70 ? 7.102 1.097 4.23 1 98.5 70 ARG B O 1
ATOM 1204 N N . ASP B 1 71 ? 7.879 3.143 3.633 1 98 71 ASP B N 1
ATOM 1205 C CA . ASP B 1 71 ? 7.965 3.627 5.008 1 98 71 ASP B CA 1
ATOM 1206 C C . ASP B 1 71 ? 6.574 3.805 5.613 1 98 71 ASP B C 1
ATOM 1208 O O . ASP B 1 71 ? 6.379 3.568 6.809 1 98 71 ASP B O 1
ATOM 1212 N N . LEU B 1 72 ? 5.605 4.164 4.812 1 98.62 72 LEU B N 1
ATOM 1213 C CA . LEU B 1 72 ? 4.25 4.453 5.277 1 98.62 72 LEU B CA 1
ATOM 1214 C C . LEU B 1 72 ? 3.502 3.166 5.602 1 98.62 72 LEU B C 1
ATOM 1216 O O . LEU B 1 72 ? 2.539 3.182 6.371 1 98.62 72 LEU B O 1
ATOM 1220 N N . VAL B 1 73 ? 4.004 2.033 5.074 1 98.44 73 VAL B N 1
ATOM 1221 C CA . VAL B 1 73 ? 3.291 0.791 5.352 1 98.44 73 VAL B CA 1
ATOM 1222 C C . VAL B 1 73 ? 4.137 -0.101 6.258 1 98.44 73 VAL B C 1
ATOM 1224 O O . VAL B 1 73 ? 3.801 -1.267 6.48 1 98.44 73 VAL B O 1
ATOM 1227 N N . ASP B 1 74 ? 5.223 0.385 6.77 1 97.56 74 ASP B N 1
ATOM 1228 C CA . ASP B 1 74 ? 6.098 -0.335 7.691 1 97.56 74 ASP B CA 1
ATOM 1229 C C . ASP B 1 74 ? 5.664 -0.125 9.141 1 97.56 74 ASP B C 1
ATOM 1231 O O . ASP B 1 74 ? 5.785 0.979 9.672 1 97.56 74 ASP B O 1
ATOM 1235 N N . PRO B 1 75 ? 5.23 -1.198 9.781 1 95.19 75 PRO B N 1
ATOM 1236 C CA . PRO B 1 75 ? 4.766 -1.03 11.164 1 95.19 75 PRO B CA 1
ATOM 1237 C C . PRO B 1 75 ? 5.875 -0.583 12.109 1 95.19 75 PRO B C 1
ATOM 1239 O O . PRO B 1 75 ? 5.594 -0.039 13.18 1 95.19 75 PRO B O 1
ATOM 1242 N N . GLU B 1 76 ? 7.074 -0.737 11.703 1 93.38 76 GLU B N 1
ATOM 1243 C CA . GLU B 1 76 ? 8.188 -0.468 12.609 1 93.38 76 GLU B CA 1
ATOM 1244 C C . GLU B 1 76 ? 8.773 0.923 12.367 1 93.38 76 GLU B C 1
ATOM 1246 O O . GLU B 1 76 ? 9.531 1.435 13.195 1 93.38 76 GLU B O 1
ATOM 1251 N N . MET B 1 77 ? 8.461 1.487 11.227 1 90.38 77 MET B N 1
ATOM 1252 C CA . MET B 1 77 ? 9.109 2.727 10.805 1 90.38 77 MET B CA 1
ATOM 1253 C C . MET B 1 77 ? 8.836 3.846 11.805 1 90.38 77 MET B C 1
ATOM 1255 O O . MET B 1 77 ? 9.75 4.598 12.164 1 90.38 77 MET B O 1
ATOM 1259 N N . PHE B 1 78 ? 7.59 3.918 12.336 1 83.38 78 PHE B N 1
ATOM 1260 C CA . PHE B 1 78 ? 7.246 5.004 13.242 1 83.38 78 PHE B CA 1
ATOM 1261 C C . PHE B 1 78 ? 6.789 4.457 14.586 1 83.38 78 PHE B C 1
ATOM 1263 O O . PHE B 1 78 ? 6.141 5.164 15.359 1 83.38 78 PHE B O 1
ATOM 1270 N N . GLY B 1 79 ? 6.844 3.084 14.75 1 71.31 79 GLY B N 1
ATOM 1271 C CA . GLY B 1 79 ? 6.352 2.32 15.883 1 71.31 79 GLY B CA 1
ATOM 1272 C C . GLY B 1 79 ? 6.812 2.877 17.219 1 71.31 79 GLY B C 1
ATOM 1273 O O . GLY B 1 79 ? 6.168 2.658 18.25 1 71.31 79 GLY B O 1
ATOM 1274 N N . GLY B 1 80 ? 7.965 3.166 17.266 1 63.47 80 GLY B N 1
ATOM 1275 C CA . GLY B 1 80 ? 8.336 3.561 18.609 1 63.47 80 GLY B CA 1
ATOM 1276 C C . GLY B 1 80 ? 7.289 4.434 19.281 1 63.47 80 GLY B C 1
ATOM 1277 O O . GLY B 1 80 ? 7.168 4.43 20.516 1 63.47 80 GLY B O 1
ATOM 1278 N N . LEU B 1 81 ? 6.492 5.012 18.516 1 56.91 81 LEU B N 1
ATOM 1279 C CA . LEU B 1 81 ? 5.543 5.961 19.094 1 56.91 81 LEU B CA 1
ATOM 1280 C C . LEU B 1 81 ? 4.336 5.234 19.672 1 56.91 81 LEU B C 1
ATOM 1282 O O . LEU B 1 81 ? 3.721 5.711 20.625 1 56.91 81 LEU B O 1
ATOM 1286 N N . LEU B 1 82 ? 3.98 4.121 19.109 1 56.09 82 LEU B N 1
ATOM 1287 C CA . LEU B 1 82 ? 2.848 3.352 19.609 1 56.09 82 LEU B CA 1
ATOM 1288 C C . LEU B 1 82 ? 3.205 2.662 20.922 1 56.09 82 LEU B C 1
ATOM 1290 O O . LEU B 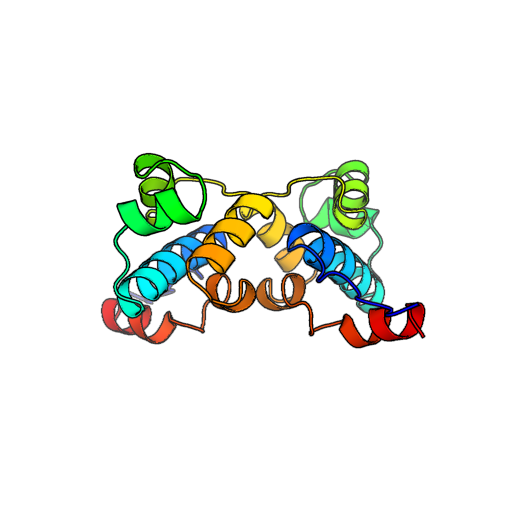1 82 ? 2.34 2.463 21.781 1 56.09 82 LEU B O 1
ATOM 1294 N N . ASP B 1 83 ? 4.355 2.123 20.938 1 51.44 83 ASP B N 1
ATOM 1295 C CA . ASP B 1 83 ? 4.766 1.521 22.203 1 51.44 83 ASP B CA 1
ATOM 1296 C C . ASP B 1 83 ? 4.641 2.52 23.359 1 51.44 83 ASP B C 1
ATOM 1298 O O . ASP B 1 83 ? 4.305 2.143 24.484 1 51.44 83 ASP B O 1
ATOM 1302 N N . LYS B 1 84 ? 4.969 3.738 23.078 1 47.09 84 LYS B N 1
ATOM 1303 C CA . LYS B 1 84 ? 4.879 4.664 24.203 1 47.09 84 LYS B CA 1
ATOM 1304 C C . LYS B 1 84 ? 3.438 4.797 24.688 1 47.09 84 LYS B C 1
ATOM 1306 O O . LYS 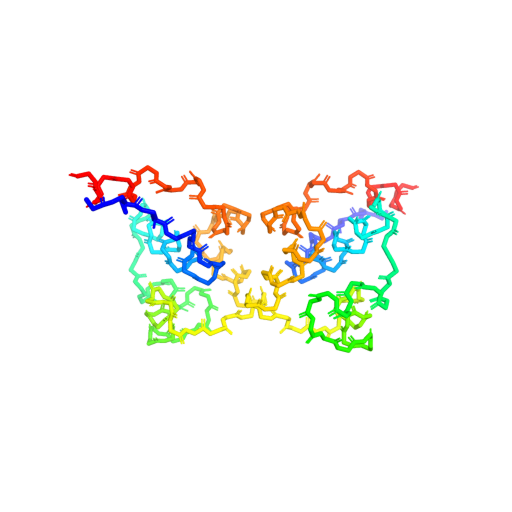B 1 84 ? 3.199 5.145 25.859 1 47.09 84 LYS B O 1
ATOM 1311 N N . ALA B 1 85 ? 2.535 4.613 23.906 1 44.84 85 ALA B N 1
ATOM 1312 C CA . ALA B 1 85 ? 1.164 4.773 24.391 1 44.84 85 ALA B CA 1
ATOM 1313 C C . ALA B 1 85 ? 0.725 3.561 25.203 1 44.84 85 ALA B C 1
ATOM 1315 O O . ALA B 1 85 ? -0.175 3.66 26.031 1 44.84 85 ALA B O 1
ATOM 1316 N N . ASN B 1 86 ? 1.22 2.406 24.781 1 45.06 86 ASN B N 1
ATOM 1317 C CA . ASN B 1 86 ? 0.792 1.263 25.578 1 45.06 86 ASN B CA 1
ATOM 1318 C C . ASN B 1 86 ? 1.631 1.121 26.844 1 45.06 86 ASN B C 1
ATOM 1320 O O . ASN B 1 86 ? 1.334 0.285 27.703 1 45.06 86 ASN B O 1
ATOM 1324 N N . LYS B 1 87 ? 2.754 1.798 26.75 1 42 87 LYS B N 1
ATOM 1325 C CA . LYS B 1 87 ? 3.422 1.769 28.047 1 42 87 LYS B CA 1
ATOM 1326 C C . LYS B 1 87 ? 2.869 2.848 28.969 1 42 87 LYS B C 1
ATOM 1328 O O . LYS B 1 87 ? 2.615 2.59 30.156 1 42 87 LYS B O 1
#

InterPro domains:
  IPR001387 Cro/C1-type, helix-turn-helix domain [PF01381] (18-72)
  IPR001387 Cro/C1-type, helix-turn-helix domain [PS50943] (18-72)
  IPR001387 Cro/C1-type, helix-turn-helix domain [SM00530] (17-72)
  IPR001387 Cro/C1-type, helix-turn-helix domain [cd00093] (15-72)
  IPR010982 Lambda repressor-like, DNA-binding domain superfamily [G3DSA:1.10.260.40] (1-77)
  IPR010982 Lambda repressor-like, DNA-binding domain superfamily [SSF47413] (12-75)
  IPR050807 Transcriptional regulator/dioxygenase, bacterial-type [PTHR46797] (14-75)